Protein AF-H0GW96-F1 (afdb_monomer)

Nearest PDB structures (foldseek):
  4u4c-assembly1_B  TM=7.673E-01  e=9.777E-04  Saccharomyces cerevisiae S288C

Mean predicted aligned error: 18.26 Å

InterPro domains:
  IPR001878 Zinc finger, CCHC-type [PF00098] (75-91)
  IPR001878 Zinc finger, CCHC-type [PF00098] (113-129)
  IPR001878 Zinc finger, CCHC-type [PS50158] (75-90)
  IPR001878 Zinc finger, CCHC-type [PS50158] (114-128)
  IPR001878 Zinc finger, CCHC-type [SM00343] (75-91)
  IPR001878 Zinc finger, CCHC-type [SM00343] (93-110)
  IPR001878 Zinc finger, CCHC-type [SM00343] (113-129)
  IPR036875 Zinc finger, CCHC-type superfamily [SSF57756] (72-92)
  IPR051644 TRAMP complex component and AT-rich DNA-binding protein [PTHR46543] (52-132)

Foldseek 3Di:
DDDDDDDDDDPVPDPDDDDPDDPPPDPVNVVDDDDDDPVRDDPDPLVCLDVPVVPHPSHDQPPDVPPDDPPQADQEPLPRDGDDYVVPDPWAAAPQPRDIPPDHVVQDQSVAAEPQPRDGRDYVVPDPDDDPPPPPPPD

Structure (mmCIF, N/CA/C/O backbone):
data_AF-H0GW96-F1
#
_entry.id   AF-H0GW96-F1
#
loop_
_atom_site.group_PDB
_atom_site.id
_atom_site.type_symbol
_atom_site.label_atom_id
_atom_site.label_alt_id
_atom_site.label_comp_id
_atom_site.label_asym_id
_atom_site.label_entity_id
_atom_site.label_seq_id
_atom_site.pdbx_PDB_ins_code
_atom_site.Cartn_x
_atom_site.Cartn_y
_atom_site.Cartn_z
_atom_site.occupancy
_atom_site.B_iso_or_equiv
_atom_site.auth_seq_id
_atom_site.auth_comp_id
_atom_site.auth_asym_id
_atom_site.auth_atom_id
_atom_site.pdbx_PDB_model_num
ATOM 1 N N . MET A 1 1 ? -37.442 20.711 -72.325 1.00 43.16 1 MET A N 1
ATOM 2 C CA . MET A 1 1 ? -37.426 19.742 -71.212 1.00 43.16 1 MET A CA 1
ATOM 3 C C . MET A 1 1 ? -36.088 19.883 -70.505 1.00 43.16 1 MET A C 1
ATOM 5 O O . MET A 1 1 ? -35.137 19.219 -70.884 1.00 43.16 1 MET A O 1
ATOM 9 N N . SER A 1 2 ? -35.985 20.830 -69.571 1.00 49.53 2 SER A N 1
ATOM 10 C CA . SER A 1 2 ? -34.761 21.047 -6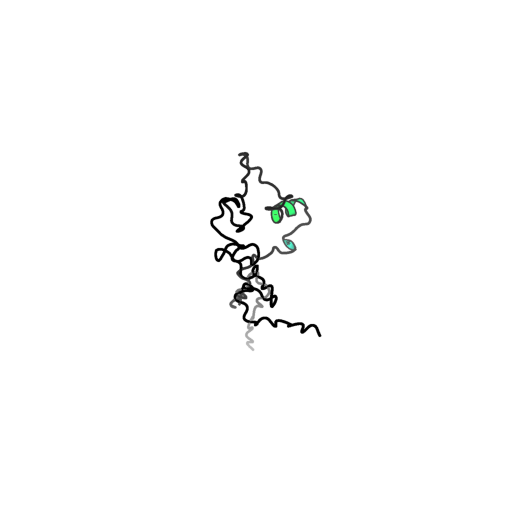8.793 1.00 49.53 2 SER A CA 1
ATOM 11 C C . SER A 1 2 ? -34.886 20.267 -67.493 1.00 49.53 2 SER A C 1
ATOM 13 O O . SER A 1 2 ? -35.537 20.723 -66.558 1.00 49.53 2 SER A O 1
ATOM 15 N N . THR A 1 3 ? -34.331 19.062 -67.458 1.00 47.91 3 THR A N 1
ATOM 16 C CA . THR A 1 3 ? -34.189 18.285 -66.224 1.00 47.91 3 THR A CA 1
ATOM 17 C C . THR A 1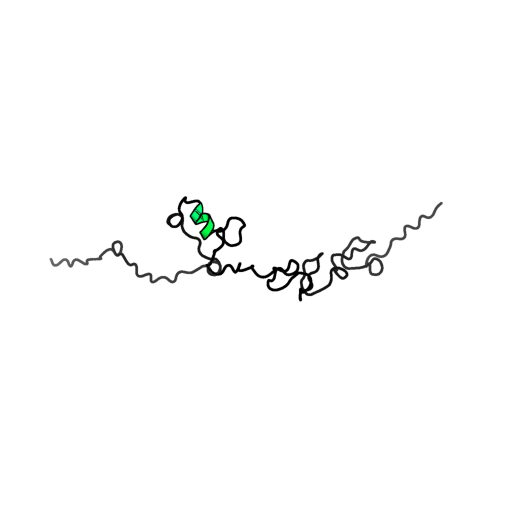 3 ? -32.842 18.636 -65.607 1.00 47.91 3 THR A C 1
ATOM 19 O O . THR A 1 3 ? -31.799 18.237 -66.120 1.00 47.91 3 THR A O 1
ATOM 22 N N . LEU A 1 4 ? -32.876 19.444 -64.547 1.00 55.22 4 LEU A N 1
ATOM 23 C CA . LEU A 1 4 ? -31.722 19.762 -63.711 1.00 55.22 4 LEU A CA 1
ATOM 24 C C . LEU A 1 4 ? -31.287 18.491 -62.968 1.00 55.22 4 LEU A C 1
ATOM 26 O O . LEU A 1 4 ? -32.049 17.956 -62.165 1.00 55.22 4 LEU A O 1
ATOM 30 N N . LEU A 1 5 ? -30.080 18.006 -63.259 1.00 51.25 5 LEU A N 1
ATOM 31 C CA . LEU A 1 5 ? -29.387 17.011 -62.445 1.00 51.25 5 LEU A CA 1
ATOM 32 C C . LEU A 1 5 ? -28.930 17.681 -61.146 1.00 51.25 5 LEU A C 1
ATOM 34 O O . LEU A 1 5 ? -28.150 18.628 -61.179 1.00 51.25 5 LEU A O 1
ATOM 38 N N . SER A 1 6 ? -29.411 17.193 -60.006 1.00 58.41 6 SER A N 1
ATOM 39 C CA . SER A 1 6 ? -28.782 17.435 -58.710 1.00 58.41 6 SER A CA 1
ATOM 40 C C . SER A 1 6 ? -27.816 16.284 -58.432 1.00 58.41 6 SER A C 1
ATOM 42 O O . SER A 1 6 ? -28.249 15.192 -58.061 1.00 58.41 6 SER A O 1
ATOM 44 N N . GLU A 1 7 ? -26.523 16.512 -58.652 1.00 54.00 7 GLU A N 1
ATOM 45 C CA . GLU A 1 7 ? -25.456 15.612 -58.215 1.00 54.00 7 GLU A CA 1
ATOM 46 C C . GLU A 1 7 ? -25.362 15.673 -56.683 1.00 54.00 7 GLU A C 1
ATOM 48 O O . GLU A 1 7 ? -25.036 16.705 -56.102 1.00 54.00 7 GLU A O 1
ATOM 53 N N . VAL A 1 8 ? -25.706 14.570 -56.019 1.00 59.66 8 VAL A N 1
ATOM 54 C CA . VAL A 1 8 ? -25.370 14.330 -54.614 1.00 59.66 8 VAL A CA 1
ATOM 55 C C . VAL A 1 8 ? -24.180 13.379 -54.610 1.00 59.66 8 VAL A C 1
ATOM 57 O O . VAL A 1 8 ? -24.328 12.176 -54.812 1.00 59.66 8 VAL A O 1
ATOM 60 N N . GLU A 1 9 ? -22.977 13.929 -54.467 1.00 56.31 9 GLU A N 1
ATOM 61 C CA . GLU A 1 9 ? -21.763 13.127 -54.328 1.00 56.31 9 GLU A CA 1
ATOM 62 C C . GLU A 1 9 ? -21.806 12.370 -52.991 1.00 56.31 9 GLU A C 1
ATOM 64 O O . GLU A 1 9 ? -21.966 12.952 -51.916 1.00 56.31 9 GLU A O 1
ATOM 69 N N . SER A 1 10 ? -21.701 11.043 -53.057 1.00 63.81 10 SER A N 1
ATOM 70 C CA . SER A 1 10 ? -21.646 10.161 -51.893 1.00 63.81 10 SER A CA 1
ATOM 71 C C . SER A 1 10 ? -20.324 10.356 -51.147 1.00 63.81 10 SER A C 1
ATOM 73 O O . SER A 1 10 ? -19.261 10.062 -51.690 1.00 63.81 10 SER A O 1
ATOM 75 N N . MET A 1 11 ? -20.386 10.804 -49.890 1.00 59.91 11 MET A N 1
ATOM 76 C CA . MET A 1 11 ? -19.224 11.078 -49.025 1.00 59.91 11 MET A CA 1
ATOM 77 C C . MET A 1 11 ? -18.355 9.849 -48.665 1.00 59.91 11 MET A C 1
ATOM 79 O O . MET A 1 11 ? -17.370 10.003 -47.950 1.00 59.91 11 MET A O 1
ATOM 83 N N . ASP A 1 12 ? -18.676 8.646 -49.151 1.00 62.12 12 ASP A N 1
ATOM 84 C CA . ASP A 1 12 ? -18.026 7.379 -48.770 1.00 62.12 12 ASP A CA 1
ATOM 85 C C . ASP A 1 12 ? -16.614 7.158 -49.351 1.00 62.12 12 ASP A C 1
ATOM 87 O O . ASP A 1 12 ? -15.927 6.217 -48.963 1.00 62.12 12 ASP A O 1
ATOM 91 N N . THR A 1 13 ? -16.142 8.001 -50.274 1.00 68.25 13 THR A N 1
ATOM 92 C CA . THR A 1 13 ? -14.815 7.843 -50.908 1.00 68.25 13 THR A CA 1
ATOM 93 C C . THR A 1 13 ? -13.765 8.828 -50.401 1.00 68.25 13 THR A C 1
ATOM 95 O O . THR A 1 13 ? -12.653 8.869 -50.929 1.00 68.25 13 THR A O 1
ATOM 98 N N . LEU A 1 14 ? -14.103 9.667 -49.421 1.00 74.00 14 LEU A N 1
ATOM 99 C CA . LEU A 1 14 ? -13.183 10.675 -48.908 1.00 74.00 14 LEU A CA 1
ATOM 100 C C . LEU A 1 14 ? -12.311 10.089 -47.798 1.00 74.00 14 LEU A C 1
ATOM 102 O O . LEU A 1 14 ? -12.806 9.575 -46.801 1.00 74.00 14 LEU A O 1
ATOM 106 N N . SER A 1 15 ? -10.994 10.249 -47.934 1.00 77.00 15 SER A N 1
ATOM 107 C CA . SER A 1 15 ? -9.994 9.819 -46.944 1.00 77.00 15 SER A CA 1
ATOM 108 C C . SER A 1 15 ? -10.133 10.506 -45.580 1.00 77.00 15 SER A C 1
ATOM 110 O O . SER A 1 15 ? -9.452 10.131 -44.629 1.00 77.00 15 SER A O 1
ATOM 112 N N . TYR A 1 16 ? -10.968 11.543 -45.492 1.00 80.06 16 TYR A N 1
ATOM 113 C CA . TYR A 1 16 ? -11.214 12.311 -44.285 1.00 80.06 16 TYR A CA 1
ATOM 114 C C . TYR A 1 16 ? -12.715 12.456 -44.052 1.00 80.06 16 TYR A C 1
ATOM 116 O O . TYR A 1 16 ? -13.437 13.003 -44.888 1.00 80.06 16 TYR A O 1
ATOM 124 N N . VAL A 1 17 ? -13.160 12.013 -42.880 1.00 80.88 17 VAL A N 1
ATOM 125 C CA . VAL A 1 17 ? -14.533 12.187 -42.413 1.00 80.88 17 VAL A CA 1
ATOM 126 C C . VAL A 1 17 ? -14.564 13.379 -41.464 1.00 80.88 17 VAL A C 1
ATOM 128 O O . VAL A 1 17 ? -13.787 13.463 -40.514 1.00 80.88 17 VAL A O 1
ATOM 131 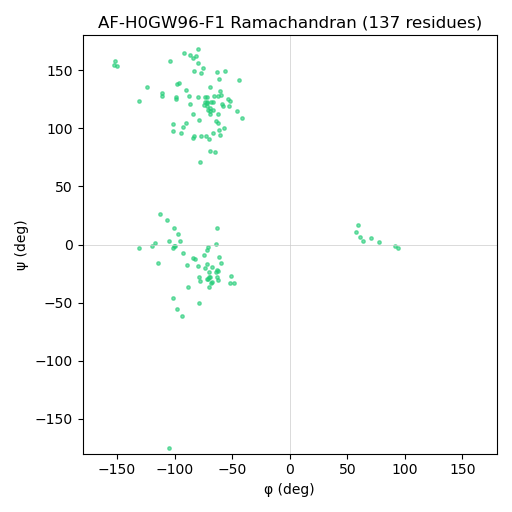N N . LYS A 1 18 ? -15.463 14.331 -41.727 1.00 78.50 18 LYS A N 1
ATOM 132 C CA . LYS A 1 18 ? -15.731 15.428 -40.796 1.00 78.50 18 LYS A CA 1
ATOM 133 C C . LYS A 1 18 ? -16.731 14.946 -39.751 1.00 78.50 18 LYS A C 1
ATOM 135 O O . LYS A 1 18 ? -17.941 15.072 -39.942 1.00 78.50 18 LYS A O 1
ATOM 140 N N . ASP A 1 19 ? -16.219 14.425 -38.645 1.00 74.50 19 ASP A N 1
ATOM 141 C CA . ASP A 1 19 ? -17.054 14.023 -37.519 1.00 74.50 19 ASP A CA 1
ATOM 142 C C . ASP A 1 19 ? -17.653 15.258 -36.838 1.00 74.50 19 ASP A C 1
ATOM 144 O O . ASP A 1 19 ? -16.956 16.119 -36.301 1.00 74.50 19 ASP A O 1
ATOM 148 N N . THR A 1 20 ? -18.978 15.370 -36.902 1.00 74.12 20 THR A N 1
ATOM 149 C CA . THR A 1 20 ? -19.751 16.448 -36.259 1.00 74.12 20 THR A CA 1
ATOM 150 C C . THR A 1 20 ? -20.414 15.997 -34.956 1.00 74.12 20 THR A C 1
ATOM 152 O O . THR A 1 20 ? -21.021 16.809 -34.259 1.00 74.12 20 THR A O 1
ATOM 155 N N . ALA A 1 21 ? -20.278 14.715 -34.604 1.00 72.88 21 ALA A N 1
ATOM 156 C CA . ALA A 1 21 ? -20.804 14.137 -33.377 1.00 72.88 21 ALA A CA 1
ATOM 157 C C . ALA A 1 21 ? -19.774 14.230 -32.242 1.00 72.88 21 ALA A C 1
ATOM 159 O O 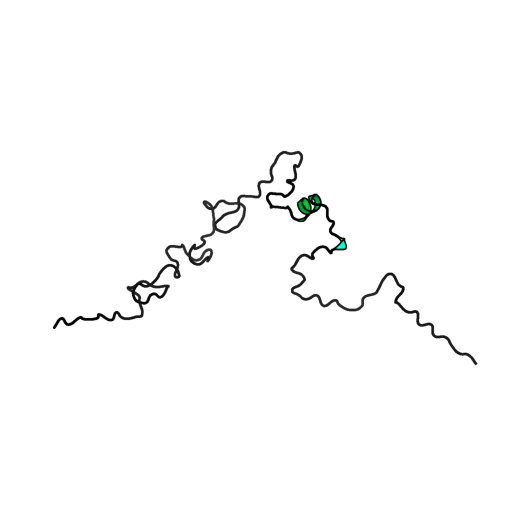. ALA A 1 21 ? -18.609 13.877 -32.410 1.00 72.88 21 ALA A O 1
ATOM 160 N N . ALA A 1 22 ? -20.212 14.673 -31.063 1.00 65.75 22 ALA A N 1
ATOM 161 C CA . ALA A 1 22 ? -19.403 14.591 -29.856 1.00 65.75 22 ALA A CA 1
ATOM 162 C C . ALA A 1 22 ? -19.308 13.123 -29.417 1.00 65.75 22 ALA A C 1
ATOM 164 O O . ALA A 1 22 ? -20.321 12.511 -29.069 1.00 65.75 22 ALA A O 1
ATOM 165 N N . THR A 1 23 ? -18.104 12.552 -29.427 1.00 64.88 23 THR A N 1
ATOM 166 C CA . THR A 1 23 ? -17.857 11.209 -28.900 1.00 64.88 23 THR A CA 1
ATOM 167 C C . THR A 1 23 ? -18.144 11.232 -27.403 1.00 64.88 23 THR A C 1
ATOM 169 O O . THR A 1 23 ? -17.384 11.812 -26.627 1.00 64.88 23 THR A O 1
ATOM 172 N N . ALA A 1 24 ? -19.264 10.641 -26.988 1.00 61.28 24 ALA A N 1
ATOM 173 C CA . ALA A 1 24 ? -19.585 10.448 -25.581 1.00 61.28 24 ALA A CA 1
ATOM 174 C C . ALA A 1 24 ? -18.615 9.405 -25.008 1.00 61.28 24 ALA A C 1
ATOM 176 O O . ALA A 1 24 ? -18.917 8.216 -24.946 1.00 61.28 24 ALA A O 1
ATOM 177 N N . GLY A 1 25 ? -17.404 9.846 -24.666 1.00 58.53 25 GLY A N 1
ATOM 178 C CA . GLY A 1 25 ? -16.450 9.036 -23.930 1.00 58.53 25 GLY A CA 1
ATOM 179 C C . GLY A 1 25 ? -17.085 8.648 -22.604 1.00 58.53 25 GLY A C 1
ATOM 180 O O . GLY A 1 25 ? -17.475 9.518 -21.826 1.00 58.53 25 GLY A O 1
ATOM 181 N N . ASP A 1 26 ? -17.221 7.346 -22.360 1.00 58.38 26 ASP A N 1
ATOM 182 C CA . ASP A 1 26 ? -17.583 6.842 -21.042 1.00 58.38 26 ASP A CA 1
ATOM 183 C C . ASP A 1 26 ? -16.603 7.461 -20.022 1.00 58.38 26 ASP A C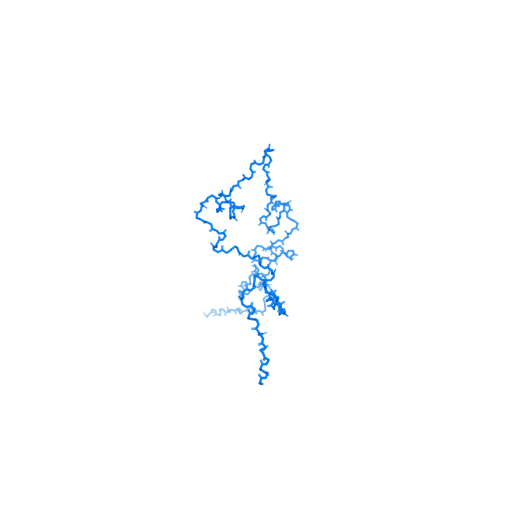 1
ATOM 185 O O . ASP A 1 26 ? -15.383 7.323 -20.200 1.00 58.38 26 ASP A O 1
ATOM 189 N N . PRO A 1 27 ? -17.075 8.173 -18.980 1.00 57.88 27 PRO A N 1
ATOM 190 C CA . PRO A 1 27 ? -16.199 8.813 -18.000 1.00 57.88 27 PRO A CA 1
ATOM 191 C C . PRO A 1 27 ? -15.287 7.813 -17.271 1.00 57.88 27 PRO A C 1
ATOM 193 O O . PRO A 1 27 ? -14.285 8.222 -16.685 1.00 57.88 27 PRO A O 1
ATOM 196 N N . SER A 1 28 ? -15.574 6.506 -17.338 1.00 56.81 28 SER A N 1
ATOM 197 C CA . SER A 1 28 ? -14.699 5.451 -16.820 1.00 56.81 28 SER A CA 1
ATOM 198 C C . SER A 1 28 ? -13.557 5.048 -17.770 1.00 56.81 28 SER A C 1
ATOM 200 O O . SER A 1 28 ? -12.645 4.334 -17.347 1.00 56.81 28 SER A O 1
ATOM 202 N N . SER A 1 29 ? -13.585 5.463 -19.041 1.00 56.00 29 SER A N 1
ATOM 203 C CA . SER A 1 29 ? -12.593 5.071 -20.054 1.00 56.00 29 SER A CA 1
ATOM 204 C C . SER A 1 29 ? -11.376 6.001 -20.114 1.00 56.00 29 SER A C 1
ATOM 206 O O . SER A 1 29 ? -10.338 5.600 -20.630 1.00 56.00 29 SER A O 1
ATOM 208 N N . SER A 1 30 ? -11.461 7.218 -19.569 1.00 58.94 30 SER A N 1
ATOM 209 C CA . SER A 1 30 ? -10.351 8.189 -19.580 1.00 58.94 30 SER A CA 1
ATOM 210 C C . SER A 1 30 ? -9.222 7.842 -18.600 1.00 58.94 30 SER A C 1
ATOM 212 O O . SER A 1 30 ? -8.112 8.349 -18.739 1.00 58.94 30 SER A O 1
ATOM 214 N N . THR A 1 31 ? -9.491 7.018 -17.589 1.00 70.44 31 THR A N 1
ATOM 215 C CA . THR A 1 31 ? -8.552 6.717 -16.495 1.00 70.44 31 THR A CA 1
ATOM 216 C C . THR A 1 31 ? -7.692 5.481 -16.751 1.00 70.44 31 THR A C 1
ATOM 218 O O . THR A 1 31 ? -6.781 5.200 -15.972 1.00 70.44 31 THR A O 1
ATOM 221 N N . LYS A 1 32 ? -7.962 4.726 -17.823 1.00 81.19 32 LYS A N 1
ATOM 222 C CA . LYS A 1 32 ? -7.227 3.510 -18.183 1.00 81.19 32 LYS A CA 1
ATOM 223 C C . LYS A 1 32 ? -6.416 3.757 -19.449 1.00 81.19 32 LYS A C 1
ATOM 225 O O . LYS A 1 32 ? -6.954 4.231 -20.441 1.00 81.19 32 LYS A O 1
ATOM 230 N N . LEU A 1 33 ? -5.131 3.410 -19.418 1.00 82.38 33 LEU A N 1
ATOM 231 C CA . LEU A 1 33 ? -4.276 3.488 -20.602 1.00 82.38 33 LEU A CA 1
ATOM 232 C C . LEU A 1 33 ? -4.837 2.576 -21.705 1.00 82.38 33 LEU A C 1
ATOM 234 O O . LEU A 1 33 ? -5.182 1.420 -21.436 1.00 82.38 33 LEU A O 1
ATOM 238 N N . LEU A 1 34 ? -4.940 3.112 -22.924 1.00 86.00 34 LEU A N 1
ATOM 239 C CA . LEU A 1 34 ? -5.391 2.368 -24.096 1.00 86.00 34 LEU A CA 1
ATOM 240 C C . LEU A 1 34 ? -4.361 1.279 -24.421 1.00 86.00 34 LEU A C 1
ATOM 242 O O . LEU A 1 34 ? -3.165 1.551 -24.498 1.00 86.00 34 LEU A O 1
ATOM 246 N N . ALA A 1 35 ? -4.822 0.038 -24.562 1.00 87.62 35 ALA A N 1
ATOM 247 C CA . ALA A 1 35 ? -3.950 -1.074 -24.916 1.00 87.62 35 ALA A CA 1
ATOM 248 C C . ALA A 1 35 ? -3.610 -1.039 -26.421 1.00 87.62 35 ALA A C 1
ATOM 250 O O . ALA A 1 35 ? -4.479 -0.652 -27.206 1.00 87.62 35 ALA A O 1
ATOM 251 N N . PRO A 1 36 ? -2.403 -1.481 -26.827 1.00 86.75 36 PRO A N 1
ATOM 252 C CA . PRO A 1 36 ? -2.068 -1.690 -28.235 1.00 86.75 36 PRO A CA 1
ATOM 253 C C . PRO A 1 36 ? -3.043 -2.653 -28.918 1.00 86.75 36 PRO A C 1
ATOM 255 O O . PRO A 1 36 ? -3.584 -3.562 -28.272 1.00 86.75 36 PRO A O 1
ATOM 258 N N . SER A 1 37 ? -3.266 -2.463 -30.217 1.00 92.06 37 SER A N 1
ATOM 259 C CA . SER A 1 37 ? -4.094 -3.368 -31.011 1.00 92.06 37 SER A CA 1
ATOM 260 C C . SER A 1 37 ? -3.314 -4.627 -31.408 1.00 92.06 37 SER A C 1
ATOM 262 O O . SER A 1 37 ? -2.095 -4.693 -31.279 1.00 92.06 37 SER A O 1
ATOM 264 N N . ILE A 1 38 ? -4.012 -5.646 -31.920 1.00 90.50 38 ILE A N 1
ATOM 265 C CA . ILE A 1 38 ? -3.376 -6.884 -32.408 1.00 90.50 38 ILE A CA 1
ATOM 266 C C . ILE A 1 38 ? -2.429 -6.642 -33.594 1.00 90.50 38 ILE A C 1
ATOM 268 O O . ILE A 1 38 ? -1.547 -7.451 -33.844 1.00 90.50 38 ILE A O 1
ATOM 272 N N . GLN A 1 39 ? -2.620 -5.546 -34.329 1.00 90.38 39 GLN A N 1
ATOM 273 C CA . GLN A 1 39 ? -1.779 -5.176 -35.470 1.00 90.38 39 GLN A CA 1
ATOM 274 C C . GLN A 1 39 ? -0.467 -4.521 -35.023 1.00 90.38 39 GLN A C 1
ATOM 276 O O . GLN A 1 39 ? 0.485 -4.498 -35.795 1.00 90.38 39 GLN A O 1
ATOM 281 N N . ASP A 1 40 ? -0.421 -4.032 -33.780 1.00 84.94 40 ASP A N 1
ATOM 282 C CA . ASP A 1 40 ? 0.722 -3.327 -33.198 1.00 84.94 40 ASP A CA 1
ATOM 283 C C . ASP A 1 40 ? 1.640 -4.256 -32.383 1.00 84.94 40 ASP A C 1
ATOM 285 O O . ASP A 1 40 ? 2.566 -3.774 -31.737 1.00 84.94 40 ASP A O 1
ATOM 289 N N . VAL A 1 41 ? 1.358 -5.565 -32.341 1.00 87.62 41 VAL A N 1
ATOM 290 C CA . VAL A 1 41 ? 2.154 -6.555 -31.599 1.00 87.62 41 VAL A CA 1
ATOM 291 C C . VAL A 1 41 ? 2.617 -7.672 -32.522 1.00 87.62 41 VAL A C 1
ATOM 293 O O . VAL A 1 41 ? 1.829 -8.199 -33.312 1.00 87.62 41 VAL A O 1
ATOM 296 N N . ASP A 1 42 ? 3.884 -8.057 -32.404 1.00 88.44 42 ASP A N 1
ATOM 297 C CA . ASP A 1 42 ? 4.461 -9.155 -33.168 1.00 88.44 42 ASP A CA 1
ATOM 298 C C . ASP A 1 42 ? 4.653 -10.432 -32.317 1.00 88.44 42 ASP A C 1
ATOM 300 O O . ASP A 1 42 ? 4.181 -10.548 -31.181 1.00 88.44 42 ASP A O 1
ATOM 304 N N . ALA A 1 43 ? 5.268 -11.453 -32.920 1.00 89.56 43 ALA A N 1
ATOM 305 C CA . ALA A 1 43 ? 5.573 -12.724 -32.266 1.00 89.56 43 ALA A CA 1
ATOM 306 C C . ALA A 1 43 ? 7.020 -12.799 -31.733 1.00 89.56 43 ALA A C 1
ATOM 308 O O . ALA A 1 43 ? 7.452 -13.888 -31.339 1.00 89.56 43 ALA A O 1
ATOM 309 N N . ASP A 1 44 ? 7.774 -11.694 -31.740 1.00 88.19 44 ASP A N 1
ATOM 310 C CA . ASP A 1 44 ? 9.164 -11.657 -31.288 1.00 88.19 44 ASP A CA 1
ATOM 311 C C . ASP A 1 44 ? 9.235 -11.720 -29.745 1.00 88.19 44 ASP A C 1
ATOM 313 O O . ASP A 1 44 ? 8.706 -10.857 -29.034 1.00 88.19 44 ASP A O 1
ATOM 317 N N . PRO A 1 45 ? 9.891 -12.743 -29.167 1.00 83.62 45 PRO A N 1
ATOM 318 C CA . PRO A 1 45 ? 10.033 -12.858 -27.719 1.00 83.62 45 PRO A CA 1
ATOM 319 C C . PRO A 1 45 ? 10.860 -11.737 -27.066 1.00 83.62 45 PRO A C 1
ATOM 321 O O . PRO A 1 45 ? 10.682 -11.500 -25.865 1.00 83.62 45 PRO A O 1
ATOM 324 N N . GLU A 1 46 ? 11.757 -11.057 -27.787 1.00 83.81 46 GLU A N 1
ATOM 325 C CA . GLU A 1 46 ? 12.552 -9.959 -27.212 1.00 83.81 46 GLU A CA 1
ATOM 326 C C . GLU A 1 46 ? 11.740 -8.660 -27.089 1.00 83.81 46 GLU A C 1
ATOM 328 O O . GLU A 1 46 ? 11.905 -7.927 -26.110 1.00 83.81 46 GLU A O 1
ATOM 333 N N . GLU A 1 47 ? 10.777 -8.410 -27.980 1.00 85.44 47 GLU A N 1
ATOM 334 C CA . GLU A 1 47 ? 9.891 -7.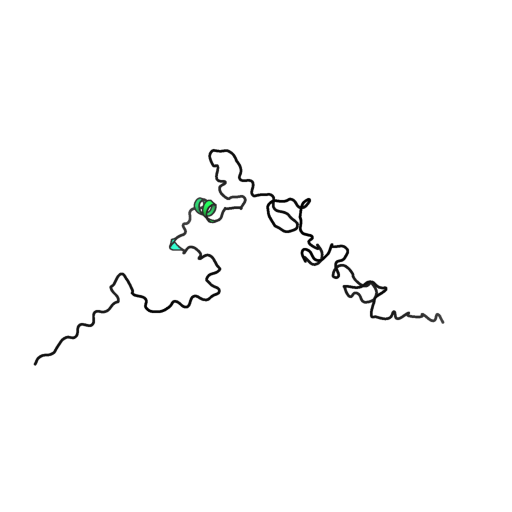240 -27.890 1.00 85.44 47 GLU A CA 1
ATOM 335 C C . GLU A 1 47 ? 8.949 -7.328 -26.672 1.00 85.44 47 GLU A C 1
ATOM 337 O O . GLU A 1 47 ? 8.666 -6.349 -25.977 1.00 85.44 47 GLU A O 1
ATOM 342 N N . LEU A 1 48 ? 8.546 -8.539 -26.277 1.00 81.44 48 LEU A N 1
ATOM 343 C CA . LEU A 1 48 ? 7.812 -8.745 -25.022 1.00 81.44 48 LEU A CA 1
ATOM 344 C C . LEU A 1 48 ? 8.628 -8.344 -23.788 1.00 81.44 48 LEU A C 1
ATOM 346 O O . LEU A 1 48 ? 8.065 -7.924 -22.765 1.00 81.44 48 LEU A O 1
ATOM 350 N N . ARG A 1 49 ? 9.954 -8.483 -23.862 1.00 84.69 49 ARG A N 1
ATOM 351 C CA . ARG A 1 49 ? 10.863 -8.121 -22.778 1.00 84.69 49 ARG A CA 1
ATOM 352 C C . ARG A 1 49 ? 10.931 -6.608 -22.588 1.00 84.69 49 ARG A C 1
ATOM 354 O O . ARG A 1 49 ? 10.993 -6.158 -21.443 1.00 84.69 49 ARG A O 1
ATOM 361 N N . THR A 1 50 ? 10.874 -5.836 -23.666 1.00 83.94 50 THR A N 1
ATOM 362 C CA . THR A 1 50 ? 10.860 -4.368 -23.620 1.00 83.94 50 THR A CA 1
ATOM 363 C C . THR A 1 50 ? 9.471 -3.838 -23.267 1.00 83.94 50 THR A C 1
ATOM 365 O O . THR A 1 50 ? 9.332 -3.090 -22.301 1.00 83.94 50 THR A O 1
ATOM 368 N N . LEU A 1 51 ? 8.420 -4.297 -23.954 1.00 83.62 51 LEU A N 1
ATOM 369 C CA . LEU A 1 51 ? 7.049 -3.796 -23.783 1.00 83.62 51 LEU A CA 1
ATOM 370 C C . LEU A 1 51 ? 6.425 -4.163 -22.427 1.00 83.62 51 LEU A C 1
ATOM 372 O O . LEU A 1 51 ? 5.608 -3.417 -21.885 1.00 83.62 51 LEU A O 1
ATOM 376 N N . ARG A 1 52 ? 6.765 -5.334 -21.873 1.00 86.12 52 ARG A N 1
ATOM 377 C CA . ARG A 1 52 ? 6.131 -5.882 -20.654 1.00 86.12 52 ARG A CA 1
ATOM 378 C C . ARG A 1 52 ? 7.098 -6.366 -19.579 1.00 86.12 52 ARG A C 1
ATOM 380 O O . ARG A 1 52 ? 6.645 -6.811 -18.517 1.00 86.12 52 ARG A O 1
ATOM 387 N N . GLY A 1 53 ? 8.403 -6.320 -19.823 1.00 85.88 53 GLY A N 1
ATOM 388 C CA . GLY A 1 53 ? 9.405 -6.777 -18.862 1.00 85.88 53 GLY A CA 1
ATOM 389 C C . GLY A 1 53 ? 9.797 -5.737 -17.814 1.00 85.88 53 GLY A C 1
ATOM 390 O O . GLY A 1 53 ? 10.421 -6.115 -16.823 1.00 85.88 53 GLY A O 1
ATOM 391 N N . GLN A 1 54 ? 9.413 -4.465 -17.965 1.00 81.56 54 GLN A N 1
ATOM 392 C CA . GLN A 1 54 ? 9.775 -3.406 -17.018 1.00 81.56 54 GLN A CA 1
ATOM 393 C C . GLN A 1 54 ? 9.396 -3.775 -15.570 1.00 81.56 54 GLN A C 1
ATOM 395 O O . GLN A 1 54 ? 8.256 -4.130 -15.267 1.00 81.56 54 GLN A O 1
ATOM 400 N N . GLY A 1 55 ? 10.375 -3.733 -14.658 1.00 75.94 55 GLY A N 1
ATOM 401 C CA . GLY A 1 55 ? 10.189 -4.087 -13.244 1.00 75.94 55 GLY A CA 1
ATOM 402 C C . GLY A 1 55 ? 9.969 -5.583 -12.959 1.00 75.94 55 GLY A C 1
ATOM 403 O O . GLY A 1 55 ? 9.699 -5.949 -11.813 1.00 75.94 55 GLY A O 1
ATOM 404 N N . ARG A 1 56 ? 10.082 -6.457 -13.968 1.00 84.00 56 ARG A N 1
ATOM 405 C CA . ARG A 1 56 ? 10.052 -7.922 -13.827 1.00 84.00 56 ARG A CA 1
ATOM 406 C C . ARG A 1 56 ? 11.462 -8.495 -13.953 1.00 84.00 56 ARG A C 1
ATOM 408 O O . ARG A 1 56 ? 12.342 -7.893 -14.554 1.00 84.00 56 ARG A O 1
ATOM 415 N N . TYR A 1 57 ? 11.666 -9.698 -13.415 1.00 80.56 57 TYR A N 1
ATOM 416 C CA . TYR A 1 57 ? 12.992 -10.330 -13.354 1.00 80.56 57 TYR A CA 1
ATOM 417 C C . TYR A 1 57 ? 13.615 -10.641 -14.726 1.00 80.56 57 TYR A C 1
ATOM 419 O O . TYR A 1 57 ? 14.825 -10.806 -14.805 1.00 80.56 57 TYR A O 1
ATOM 427 N N . PHE A 1 58 ? 12.806 -10.753 -15.785 1.00 82.12 58 PHE A N 1
ATOM 428 C CA . PHE A 1 58 ? 13.285 -11.007 -17.145 1.00 82.12 58 PHE A CA 1
ATOM 429 C C . PHE A 1 58 ? 13.338 -9.744 -18.003 1.00 82.12 58 PHE A C 1
ATOM 431 O O . PHE A 1 58 ? 13.707 -9.876 -19.157 1.00 82.12 58 PHE A O 1
ATOM 438 N N . GLY A 1 59 ? 12.951 -8.565 -17.497 1.00 81.50 59 GLY A N 1
ATOM 439 C CA . GLY A 1 59 ? 13.018 -7.313 -18.252 1.00 81.50 59 GLY A CA 1
ATOM 440 C C . GLY A 1 59 ? 14.446 -6.928 -18.614 1.00 81.50 59 GLY A C 1
ATOM 441 O O . GLY A 1 59 ? 15.375 -7.224 -17.859 1.00 81.50 59 GLY A O 1
ATOM 442 N N . ILE A 1 60 ? 14.617 -6.262 -19.759 1.00 75.50 60 ILE A N 1
ATOM 443 C CA . ILE A 1 60 ? 15.910 -5.676 -20.115 1.00 75.50 60 ILE A CA 1
ATOM 444 C C . ILE A 1 60 ? 16.223 -4.628 -19.050 1.00 75.50 60 ILE A C 1
ATOM 446 O O . ILE A 1 60 ? 15.381 -3.802 -18.704 1.00 75.50 60 ILE A O 1
ATOM 450 N N . ARG A 1 61 ? 17.414 -4.731 -18.465 1.00 68.25 61 ARG A N 1
ATOM 451 C CA . ARG A 1 61 ? 17.967 -3.681 -17.619 1.00 68.25 61 ARG A CA 1
ATOM 452 C C . ARG A 1 61 ? 18.661 -2.741 -18.579 1.00 68.25 61 ARG A C 1
ATOM 454 O O . ARG A 1 61 ? 19.538 -3.196 -19.310 1.00 68.25 61 ARG A O 1
ATOM 461 N N . ASP A 1 62 ? 18.247 -1.487 -18.591 1.00 59.91 62 ASP A N 1
ATOM 462 C CA . ASP A 1 62 ? 18.930 -0.445 -19.343 1.00 59.91 62 ASP A CA 1
ATOM 463 C C . ASP A 1 62 ? 20.351 -0.363 -18.764 1.00 59.91 62 ASP A C 1
ATOM 465 O O . ASP A 1 62 ? 20.583 0.131 -17.660 1.00 59.91 62 ASP A O 1
ATOM 469 N N . TYR A 1 63 ? 21.302 -1.012 -19.437 1.00 53.94 63 TYR A N 1
ATOM 470 C CA . TYR A 1 63 ? 22.722 -0.861 -19.164 1.00 53.94 63 TYR A CA 1
ATOM 471 C C . TYR A 1 63 ? 23.137 0.461 -19.805 1.00 53.94 63 TYR A C 1
ATOM 473 O O . TYR A 1 63 ? 23.804 0.480 -20.837 1.00 53.94 63 TYR A O 1
ATOM 481 N N . ASP A 1 64 ? 22.681 1.563 -19.213 1.00 49.34 64 ASP A N 1
ATOM 482 C CA . ASP A 1 64 ? 23.188 2.887 -19.535 1.00 49.34 64 ASP A CA 1
ATOM 483 C C . ASP A 1 64 ? 24.681 2.923 -19.187 1.00 49.34 64 ASP A C 1
ATOM 485 O O . ASP A 1 64 ? 25.136 2.305 -18.215 1.00 49.34 64 ASP A O 1
ATOM 489 N N . ALA A 1 65 ? 25.456 3.615 -20.017 1.00 57.53 65 ALA A N 1
ATOM 490 C CA . ALA A 1 65 ? 26.918 3.612 -20.082 1.00 57.53 65 ALA A CA 1
ATOM 491 C C . ALA A 1 65 ? 27.653 4.127 -18.818 1.00 57.53 65 ALA A C 1
ATOM 493 O O . ALA A 1 65 ? 28.866 4.339 -18.847 1.00 57.53 65 ALA A O 1
ATOM 494 N N . ASP A 1 66 ? 26.947 4.259 -17.695 1.00 52.25 66 ASP A N 1
ATOM 495 C CA . ASP A 1 66 ? 27.388 4.933 -16.478 1.00 52.25 66 ASP A CA 1
ATOM 496 C C . ASP A 1 66 ? 27.408 3.987 -15.262 1.00 52.25 66 ASP A C 1
ATOM 498 O O . ASP A 1 66 ? 27.754 4.399 -14.156 1.00 52.25 66 ASP A O 1
ATOM 502 N N . GLY A 1 67 ? 27.014 2.715 -15.422 1.00 52.47 67 GLY A N 1
ATOM 503 C CA . GLY A 1 67 ? 27.109 1.686 -14.373 1.00 52.47 67 GLY A CA 1
ATOM 504 C C . GLY A 1 67 ? 26.264 1.936 -13.114 1.00 52.47 67 GLY A C 1
ATOM 505 O O . GLY A 1 67 ? 26.301 1.135 -12.177 1.00 52.47 67 GLY A O 1
ATOM 506 N N . ALA A 1 68 ? 25.478 3.009 -13.079 1.00 50.03 68 ALA A N 1
ATOM 507 C CA . ALA A 1 68 ? 24.538 3.283 -12.013 1.00 50.03 68 ALA A CA 1
ATOM 508 C C . ALA A 1 68 ? 23.254 2.503 -12.290 1.00 50.03 68 ALA A C 1
ATOM 510 O O . ALA A 1 68 ? 22.350 2.955 -12.984 1.00 50.03 68 ALA A O 1
ATOM 511 N N . ILE A 1 69 ? 23.175 1.305 -11.715 1.00 56.44 69 ILE A N 1
ATOM 512 C CA . ILE A 1 69 ? 21.897 0.689 -11.371 1.00 56.44 69 ILE A CA 1
ATOM 513 C C . ILE A 1 69 ? 20.990 1.777 -10.787 1.00 56.44 69 ILE A C 1
ATOM 515 O O . ILE A 1 69 ? 21.226 2.227 -9.668 1.00 56.44 69 ILE A O 1
ATOM 519 N N . MET A 1 70 ? 19.956 2.204 -11.519 1.00 57.31 70 MET A N 1
ATOM 520 C CA . MET A 1 70 ? 18.822 2.882 -10.899 1.00 57.31 70 MET A CA 1
ATOM 521 C C . MET A 1 70 ? 18.159 1.849 -9.985 1.00 57.31 70 MET A C 1
ATOM 523 O O . MET A 1 70 ? 17.205 1.165 -10.358 1.00 57.31 70 MET A O 1
ATOM 527 N N . GLU A 1 71 ? 18.748 1.653 -8.802 1.00 60.09 71 GLU A N 1
ATOM 528 C CA . GLU A 1 71 ? 18.156 0.927 -7.696 1.00 60.09 71 GLU A CA 1
ATOM 529 C C . GLU A 1 71 ? 16.846 1.632 -7.418 1.00 60.09 71 GLU A C 1
ATOM 531 O O . GLU A 1 71 ? 16.805 2.710 -6.831 1.00 60.09 71 GLU A O 1
ATOM 536 N N . ALA A 1 72 ? 15.768 1.036 -7.925 1.00 64.44 72 ALA A N 1
ATOM 537 C CA . ALA A 1 72 ? 14.424 1.453 -7.616 1.00 64.44 72 ALA A CA 1
ATOM 538 C C . ALA A 1 72 ? 14.367 1.653 -6.099 1.00 64.44 72 ALA A C 1
ATOM 540 O O . ALA A 1 72 ? 14.573 0.690 -5.357 1.00 64.44 72 ALA A O 1
ATOM 541 N N . GLU A 1 73 ? 14.154 2.900 -5.672 1.00 70.88 73 GLU A N 1
ATOM 542 C CA . GLU A 1 73 ? 14.287 3.310 -4.275 1.00 70.88 73 GLU A CA 1
ATOM 543 C C . GLU A 1 73 ? 13.642 2.285 -3.336 1.00 70.88 73 GLU A C 1
ATOM 545 O O . GLU A 1 73 ? 12.568 1.749 -3.669 1.00 70.88 73 GLU A O 1
ATOM 550 N N . PRO A 1 74 ? 14.260 2.016 -2.169 1.00 77.44 74 PRO A N 1
ATOM 551 C CA . PRO A 1 74 ? 13.828 0.950 -1.283 1.00 77.44 74 PRO A CA 1
ATOM 552 C C . PRO A 1 74 ? 12.337 1.097 -0.981 1.00 77.44 74 PRO A C 1
ATOM 554 O O . PRO A 1 74 ? 11.879 2.116 -0.459 1.00 77.44 74 PRO A O 1
ATOM 557 N N . LYS A 1 75 ? 11.572 0.068 -1.354 1.00 83.38 75 LYS A N 1
ATOM 558 C CA . LYS A 1 75 ? 10.139 -0.000 -1.082 1.00 83.38 75 LYS A CA 1
ATOM 559 C C . LYS A 1 75 ? 9.929 -0.434 0.363 1.00 83.38 75 LYS A C 1
ATOM 561 O O . LYS A 1 75 ? 10.416 -1.480 0.796 1.00 83.38 75 LYS A O 1
ATOM 566 N N . CYS A 1 76 ? 9.150 0.338 1.105 1.00 87.38 76 CYS A N 1
ATOM 567 C CA . CYS A 1 76 ? 8.770 -0.008 2.457 1.00 87.38 76 CYS A CA 1
ATOM 568 C C . CYS A 1 76 ? 7.770 -1.169 2.460 1.00 87.38 76 CYS A C 1
ATOM 570 O O . CYS A 1 76 ? 6.666 -1.058 1.937 1.00 87.38 76 CYS A O 1
ATOM 572 N N . ASN A 1 77 ? 8.105 -2.269 3.134 1.00 84.06 77 ASN A N 1
ATOM 573 C CA . ASN A 1 77 ? 7.194 -3.411 3.291 1.00 84.06 77 ASN A CA 1
ATOM 574 C C . ASN A 1 77 ? 6.012 -3.144 4.247 1.00 84.06 77 ASN A C 1
ATOM 576 O O . ASN A 1 77 ? 5.182 -4.027 4.429 1.00 84.06 77 ASN A O 1
ATOM 580 N N . ASN A 1 78 ? 5.958 -1.979 4.904 1.00 82.62 78 ASN A N 1
ATOM 581 C CA . ASN A 1 78 ? 4.862 -1.604 5.803 1.00 82.62 78 ASN A CA 1
ATOM 582 C C . ASN A 1 78 ? 3.785 -0.800 5.056 1.00 82.62 78 ASN A C 1
ATOM 584 O O . ASN A 1 78 ? 2.666 -1.275 4.911 1.00 82.62 78 ASN A O 1
ATOM 588 N N . CYS A 1 79 ? 4.142 0.367 4.511 1.00 84.25 79 CYS A N 1
ATOM 589 C CA . CYS A 1 79 ? 3.202 1.258 3.819 1.00 84.25 79 CYS A CA 1
ATOM 590 C C . CYS A 1 79 ? 3.248 1.155 2.284 1.00 84.25 79 CYS A C 1
ATOM 592 O O . CYS A 1 79 ? 2.513 1.855 1.596 1.00 84.25 79 CYS A O 1
ATOM 594 N N . SER A 1 80 ? 4.120 0.311 1.720 1.00 82.88 80 SER A N 1
ATOM 595 C CA . SER A 1 80 ? 4.343 0.165 0.270 1.00 82.88 80 SER A CA 1
ATOM 596 C C . SER A 1 80 ? 4.837 1.415 -0.471 1.00 82.88 80 SER A C 1
ATOM 598 O O . SER A 1 80 ? 4.971 1.361 -1.695 1.00 82.88 80 SER A O 1
ATOM 600 N N . GLN A 1 81 ? 5.164 2.499 0.236 1.00 84.19 81 GLN A N 1
ATOM 601 C CA . GLN A 1 81 ? 5.780 3.693 -0.345 1.00 84.19 81 GLN A CA 1
ATOM 602 C C . GLN A 1 81 ? 7.289 3.495 -0.555 1.00 84.19 81 GLN A C 1
ATOM 604 O O . GLN A 1 81 ? 7.916 2.650 0.088 1.00 84.19 81 GLN A O 1
ATOM 609 N N . ARG A 1 82 ? 7.863 4.260 -1.486 1.00 84.44 82 ARG A N 1
ATOM 610 C CA . ARG A 1 82 ? 9.301 4.266 -1.797 1.00 84.44 82 ARG A CA 1
ATOM 611 C C . ARG A 1 82 ? 10.036 5.328 -0.969 1.00 84.44 82 ARG A C 1
ATOM 613 O O . ARG A 1 82 ? 9.401 6.178 -0.349 1.00 84.44 82 ARG A O 1
ATOM 620 N N . GLY A 1 83 ? 11.363 5.232 -0.913 1.00 87.25 83 GLY A N 1
ATOM 621 C CA . GLY A 1 83 ? 12.229 6.206 -0.238 1.00 87.25 83 GLY A CA 1
ATOM 622 C C . GLY A 1 83 ? 12.546 5.896 1.231 1.00 87.25 83 GLY A C 1
ATOM 623 O O . GLY A 1 83 ? 13.315 6.622 1.854 1.00 87.25 83 GLY A O 1
ATOM 624 N N . HIS A 1 84 ? 12.009 4.813 1.807 1.00 88.62 84 HIS A N 1
ATOM 625 C CA . HIS A 1 84 ? 12.351 4.393 3.169 1.00 88.62 84 HIS A CA 1
ATOM 626 C C . HIS A 1 84 ? 12.201 2.881 3.391 1.00 88.62 84 HIS A C 1
ATOM 628 O O . HIS A 1 84 ? 11.416 2.188 2.748 1.00 88.62 84 HIS A O 1
ATOM 634 N N . LEU A 1 85 ? 12.949 2.355 4.363 1.00 86.88 85 LEU A N 1
ATOM 635 C CA . LEU A 1 85 ? 12.829 0.971 4.828 1.00 86.88 85 LEU A CA 1
ATOM 636 C C . LEU A 1 85 ? 11.755 0.849 5.913 1.00 86.88 85 LEU A C 1
ATOM 638 O O . LEU A 1 85 ? 11.429 1.816 6.595 1.00 86.88 85 LEU A O 1
ATOM 642 N N . LYS A 1 86 ? 11.299 -0.384 6.175 1.00 82.94 86 LYS A N 1
ATOM 643 C CA . LYS A 1 86 ? 10.335 -0.704 7.249 1.00 82.94 86 LYS A CA 1
ATOM 644 C C . LYS A 1 86 ? 10.694 -0.080 8.611 1.00 82.94 86 LYS A C 1
ATOM 646 O O . LYS A 1 86 ? 9.796 0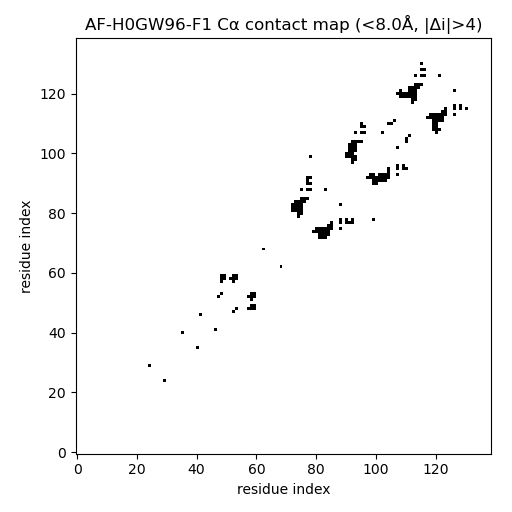.243 9.376 1.00 82.94 86 LYS A O 1
ATOM 651 N N . ARG A 1 87 ? 11.991 0.065 8.915 1.00 84.69 87 ARG A N 1
ATOM 652 C CA . ARG A 1 87 ? 12.491 0.630 10.183 1.00 84.69 87 ARG A CA 1
ATOM 653 C C . ARG A 1 87 ? 12.247 2.138 10.318 1.00 84.69 87 ARG A C 1
ATOM 655 O O . ARG A 1 87 ? 12.081 2.602 11.435 1.00 84.69 87 ARG A O 1
ATOM 662 N N . ASN A 1 88 ? 12.186 2.858 9.198 1.00 85.56 88 ASN A N 1
ATOM 663 C CA . ASN A 1 88 ? 12.028 4.313 9.137 1.00 85.56 88 ASN A CA 1
ATOM 664 C C . ASN A 1 88 ? 10.667 4.692 8.534 1.00 85.56 88 ASN A C 1
ATOM 666 O O . ASN A 1 88 ? 10.544 5.725 7.882 1.00 85.56 88 ASN A O 1
ATOM 670 N N . CYS A 1 89 ? 9.664 3.819 8.663 1.00 86.44 89 CYS A N 1
ATOM 671 C CA . CYS A 1 89 ? 8.343 4.098 8.123 1.00 86.44 89 CYS A CA 1
ATOM 672 C C . CYS A 1 89 ? 7.659 5.177 8.971 1.00 86.44 89 CYS A C 1
ATOM 674 O O . CYS A 1 89 ? 7.507 4.959 10.174 1.00 86.44 89 CYS A O 1
ATOM 676 N N . PRO A 1 90 ? 7.243 6.311 8.376 1.00 85.00 90 PRO A N 1
ATOM 677 C CA . PRO A 1 90 ? 6.503 7.337 9.103 1.00 85.00 90 PRO A CA 1
ATOM 678 C C . PRO A 1 90 ? 5.069 6.892 9.418 1.00 85.00 90 PRO A C 1
ATOM 680 O O . PRO A 1 90 ? 4.432 7.480 10.283 1.00 85.00 90 PRO A O 1
ATOM 683 N N . HIS A 1 91 ? 4.581 5.852 8.733 1.00 85.00 91 HIS A N 1
ATOM 684 C CA . HIS A 1 91 ? 3.221 5.354 8.860 1.00 85.00 91 HIS A CA 1
ATOM 685 C C . HIS A 1 91 ? 3.130 4.148 9.797 1.00 85.00 91 HIS A C 1
ATOM 687 O O . HIS A 1 91 ? 3.938 3.211 9.729 1.00 85.00 91 HIS A O 1
ATOM 693 N N . VAL A 1 92 ? 2.092 4.132 10.630 1.00 84.88 92 VAL A N 1
ATOM 694 C CA . VAL A 1 92 ? 1.768 3.006 11.514 1.00 84.88 92 VAL A CA 1
ATOM 695 C C . VAL A 1 92 ? 0.634 2.201 10.893 1.00 84.88 92 VAL A C 1
ATOM 697 O O . VAL A 1 92 ? -0.523 2.593 10.965 1.00 84.88 92 VAL A O 1
ATOM 700 N N . THR A 1 93 ? 0.945 1.044 10.308 1.00 86.62 93 THR A N 1
ATOM 701 C CA . THR A 1 93 ? -0.085 0.125 9.791 1.00 86.62 93 THR A CA 1
ATOM 702 C C . THR A 1 93 ? -0.355 -1.002 10.778 1.00 86.62 93 THR A C 1
ATOM 704 O O . THR A 1 93 ? 0.555 -1.749 11.159 1.00 86.62 93 THR A O 1
ATOM 707 N N . CYS A 1 94 ? -1.617 -1.179 11.162 1.00 87.62 94 CYS A N 1
ATOM 708 C CA . CYS A 1 94 ? -2.021 -2.294 12.008 1.00 87.62 94 CYS A CA 1
ATOM 709 C C . CYS A 1 94 ? -2.034 -3.616 11.227 1.00 87.62 94 CYS A C 1
ATOM 711 O O . CYS A 1 94 ? -2.714 -3.757 10.211 1.00 87.62 94 CYS A O 1
ATOM 713 N N . THR A 1 95 ? -1.346 -4.633 11.748 1.00 84.88 95 THR A N 1
ATOM 714 C CA . THR A 1 95 ? -1.218 -5.951 11.094 1.00 84.88 95 THR A CA 1
ATOM 715 C C . THR A 1 95 ? -2.519 -6.760 11.093 1.00 84.88 95 THR A C 1
ATOM 717 O O . THR A 1 95 ? -2.700 -7.624 10.243 1.00 84.88 95 THR A O 1
ATOM 720 N N . TYR A 1 96 ? -3.433 -6.488 12.029 1.00 86.19 96 TYR A N 1
ATOM 721 C CA . TYR A 1 96 ? -4.683 -7.243 12.169 1.00 86.19 96 TYR A CA 1
ATOM 722 C C . TYR A 1 96 ? -5.827 -6.685 11.320 1.00 86.19 96 TYR A C 1
ATOM 724 O O . TYR A 1 96 ? -6.658 -7.445 10.828 1.00 86.19 96 TYR A O 1
ATOM 732 N N . CYS A 1 97 ? -5.917 -5.361 11.174 1.00 86.19 97 CYS A N 1
ATOM 733 C CA . CYS A 1 97 ? -7.030 -4.714 10.475 1.00 86.19 97 CYS A CA 1
ATOM 734 C C . CYS A 1 97 ? -6.631 -4.003 9.179 1.00 86.19 97 CYS A C 1
ATOM 736 O O . CYS A 1 97 ? -7.529 -3.710 8.394 1.00 86.19 97 CYS A O 1
ATOM 738 N N . GLY A 1 98 ? -5.338 -3.742 8.959 1.00 84.25 98 GLY A N 1
ATOM 739 C CA . GLY A 1 98 ? -4.818 -3.070 7.768 1.00 84.25 98 GLY A CA 1
ATOM 740 C C . GLY A 1 98 ? -5.007 -1.551 7.739 1.00 84.25 98 GLY A C 1
ATOM 741 O O . GLY A 1 98 ? -4.620 -0.930 6.756 1.00 84.25 98 GLY A O 1
ATOM 742 N N . PHE A 1 99 ? -5.583 -0.940 8.782 1.00 85.56 99 PHE A N 1
ATOM 743 C CA . PHE A 1 99 ? -5.700 0.518 8.855 1.00 85.56 99 PHE A CA 1
ATOM 744 C C . PHE A 1 99 ? -4.324 1.164 9.055 1.00 85.56 99 PHE A C 1
ATOM 746 O O . PHE A 1 99 ? -3.523 0.683 9.864 1.00 85.56 99 PHE A O 1
ATOM 753 N N . MET A 1 100 ? -4.072 2.240 8.306 1.00 83.00 100 MET A N 1
ATOM 754 C CA . MET A 1 100 ? -2.879 3.079 8.423 1.00 83.00 100 MET A CA 1
ATOM 755 C C . MET A 1 100 ? -3.173 4.291 9.315 1.00 83.00 100 MET A C 1
ATOM 757 O O . MET A 1 100 ? -4.253 4.866 9.227 1.00 83.00 100 MET A O 1
ATOM 761 N N . ASP A 1 101 ? -2.212 4.645 10.168 1.00 84.06 101 ASP A N 1
ATOM 762 C CA . ASP A 1 101 ? -2.159 5.825 11.047 1.00 84.06 101 ASP A CA 1
ATOM 763 C C . ASP A 1 101 ? -3.286 5.983 12.081 1.00 84.06 101 ASP A C 1
ATOM 765 O O . ASP A 1 101 ? -3.443 7.046 12.672 1.00 84.06 101 ASP A O 1
ATOM 769 N N . ASP A 1 102 ? -4.032 4.914 12.361 1.00 85.69 102 ASP A N 1
ATOM 770 C CA . ASP A 1 102 ? -5.088 4.914 13.383 1.00 85.69 102 ASP A CA 1
ATOM 771 C C . ASP A 1 102 ? -4.599 4.330 14.723 1.00 85.69 102 ASP A C 1
ATOM 773 O O . ASP A 1 102 ? -4.648 4.981 15.765 1.00 85.69 102 ASP A O 1
ATOM 777 N N . HIS A 1 103 ? -4.078 3.096 14.714 1.00 86.56 103 HIS A N 1
ATOM 778 C CA . HIS A 1 103 ? -3.630 2.413 15.931 1.00 86.56 103 HIS A CA 1
ATOM 779 C C . HIS A 1 103 ? -2.505 1.402 15.690 1.00 86.56 103 HIS A C 1
ATOM 781 O O . HIS A 1 103 ? -2.346 0.827 14.614 1.00 86.56 103 HIS A O 1
ATOM 787 N N . TYR A 1 104 ? -1.768 1.098 16.760 1.00 85.06 104 TYR A N 1
ATOM 788 C CA . TYR A 1 104 ? -0.825 -0.019 16.798 1.00 85.06 104 TYR A CA 1
ATOM 789 C C . TYR A 1 104 ? -1.550 -1.359 16.925 1.00 85.06 104 TYR A C 1
ATOM 791 O O . TYR A 1 104 ? -2.595 -1.453 17.566 1.00 85.06 104 TYR A O 1
ATOM 799 N N . SER A 1 105 ? -0.939 -2.435 16.420 1.00 84.06 105 SER A N 1
ATOM 800 C CA . SER A 1 105 ? -1.497 -3.798 16.451 1.00 84.06 105 SER A CA 1
ATOM 801 C C . SER A 1 105 ? -1.967 -4.269 17.839 1.00 84.06 105 SER A C 1
ATOM 803 O O . SER A 1 105 ? -2.881 -5.083 17.918 1.00 84.06 105 SER A O 1
ATOM 805 N N . GLN A 1 106 ? -1.391 -3.745 18.926 1.00 83.62 106 GLN A N 1
ATOM 806 C CA . GLN A 1 106 ? -1.785 -4.063 20.308 1.00 83.62 106 GLN A CA 1
ATOM 807 C C . GLN A 1 106 ? -3.142 -3.468 20.713 1.00 83.62 106 GLN A C 1
ATOM 809 O O . GLN A 1 106 ? -3.855 -4.049 21.524 1.00 83.62 106 GLN A O 1
ATOM 814 N N . HIS A 1 107 ? -3.510 -2.328 20.132 1.00 83.75 107 HIS A N 1
ATOM 815 C CA . HIS A 1 107 ? -4.769 -1.630 20.399 1.00 83.75 107 HIS A CA 1
ATOM 816 C C . HIS A 1 107 ? -5.815 -1.894 19.317 1.00 83.75 107 HIS A C 1
ATOM 818 O O . HIS A 1 107 ? -6.829 -1.204 19.245 1.00 83.75 107 HIS A O 1
ATOM 824 N N . CYS A 1 108 ? -5.586 -2.897 18.468 1.00 88.12 108 CYS A N 1
ATOM 825 C CA . CYS A 1 108 ? -6.518 -3.205 17.405 1.00 88.12 108 CYS A CA 1
ATOM 826 C C . CYS A 1 108 ? -7.827 -3.768 17.970 1.00 88.12 108 CYS A C 1
ATOM 828 O O . CYS A 1 108 ? -7.808 -4.839 18.584 1.00 88.12 108 CYS A O 1
ATOM 830 N N . PRO A 1 109 ? -8.987 -3.146 17.690 1.00 83.75 109 PRO A N 1
ATOM 831 C CA . PRO A 1 109 ? -10.270 -3.659 18.162 1.00 83.75 109 PRO A CA 1
ATOM 832 C C . PRO A 1 109 ? -10.579 -5.040 17.573 1.00 83.75 109 PRO A C 1
ATOM 834 O O . PRO A 1 109 ? -11.237 -5.849 18.218 1.00 83.75 109 PRO A O 1
ATOM 837 N N . LYS A 1 110 ? -10.055 -5.354 16.377 1.00 84.75 110 LYS A N 1
ATOM 838 C CA . LYS A 1 110 ? -10.186 -6.692 15.781 1.00 84.75 110 LYS A CA 1
ATOM 839 C C . LYS A 1 110 ? -9.351 -7.749 16.508 1.00 84.75 110 LYS A C 1
ATOM 841 O O . LYS A 1 110 ? -9.759 -8.905 16.514 1.00 84.75 110 LYS A O 1
ATOM 846 N N . ALA A 1 111 ? -8.223 -7.374 17.115 1.00 85.81 111 ALA A N 1
ATOM 847 C CA . ALA A 1 111 ? -7.363 -8.300 17.854 1.00 85.81 111 ALA A CA 1
ATOM 848 C C . ALA A 1 111 ? -7.898 -8.608 19.262 1.00 85.81 111 ALA A C 1
ATOM 850 O O . ALA A 1 111 ? -7.651 -9.685 19.801 1.00 85.81 111 ALA A O 1
ATOM 851 N N . ILE A 1 112 ? -8.650 -7.679 19.859 1.00 87.19 112 ILE A N 1
ATOM 852 C CA . ILE A 1 112 ? -9.240 -7.856 21.188 1.00 87.19 112 ILE A CA 1
ATOM 853 C C . ILE A 1 112 ? -10.493 -8.726 21.056 1.00 87.19 112 ILE A C 1
ATOM 855 O O . ILE A 1 112 ? -11.515 -8.252 20.569 1.00 87.19 112 ILE A O 1
ATOM 859 N N . ILE A 1 113 ? -10.428 -9.982 21.505 1.00 88.44 113 ILE A N 1
ATOM 860 C CA . ILE A 1 113 ? -11.563 -10.918 21.521 1.00 88.44 113 ILE A CA 1
ATOM 861 C C . ILE A 1 113 ? -11.980 -11.181 22.967 1.00 88.44 113 ILE A C 1
ATOM 863 O O . ILE A 1 113 ? -11.171 -11.569 23.814 1.00 88.44 113 ILE A O 1
ATOM 867 N N . CYS A 1 114 ? -13.265 -11.002 23.257 1.00 89.38 114 CYS A N 1
ATOM 868 C CA . CYS A 1 114 ? -13.809 -11.231 24.584 1.00 89.38 114 CYS A CA 1
ATOM 869 C C . CYS A 1 114 ? -13.904 -12.729 24.903 1.00 89.38 114 CYS A C 1
ATOM 871 O O . CYS A 1 114 ? -14.632 -13.466 24.245 1.00 89.38 114 CYS A O 1
ATOM 873 N N . SER A 1 115 ? -13.270 -13.186 25.986 1.00 87.56 115 SER A N 1
ATOM 874 C CA . SER A 1 115 ? -13.324 -14.598 26.412 1.00 87.56 115 SER A CA 1
ATOM 875 C C . SER A 1 115 ? -14.683 -15.050 26.969 1.00 87.56 115 SER A C 1
ATOM 877 O O . SER A 1 115 ? -14.817 -16.194 27.383 1.00 87.56 115 SER A O 1
ATOM 879 N N . ASN A 1 116 ? -15.667 -14.151 27.065 1.00 85.94 116 ASN A N 1
ATOM 880 C CA . ASN A 1 116 ? -17.002 -14.462 27.581 1.00 85.94 116 ASN A CA 1
ATOM 881 C C . ASN A 1 116 ? -18.039 -14.634 26.462 1.00 85.94 116 ASN A C 1
ATOM 883 O O . ASN A 1 116 ? -18.823 -15.573 26.496 1.00 85.94 116 ASN A O 1
ATOM 887 N N . CYS A 1 117 ? -18.058 -13.720 25.488 1.00 88.06 117 CYS A N 1
ATOM 888 C CA . CYS A 1 117 ? -19.030 -13.734 24.389 1.00 88.06 117 CYS A CA 1
ATOM 889 C C . CYS A 1 117 ? -18.401 -13.930 23.004 1.00 88.06 117 CYS A C 1
ATOM 891 O O . CYS A 1 117 ? -19.120 -13.885 22.012 1.00 88.06 117 CYS A O 1
ATOM 893 N N . ASN A 1 118 ? -17.075 -14.090 22.923 1.00 87.75 118 ASN A N 1
ATOM 894 C CA . ASN A 1 118 ? -16.304 -14.247 21.686 1.00 87.75 118 ASN A CA 1
ATOM 895 C C . ASN A 1 118 ? -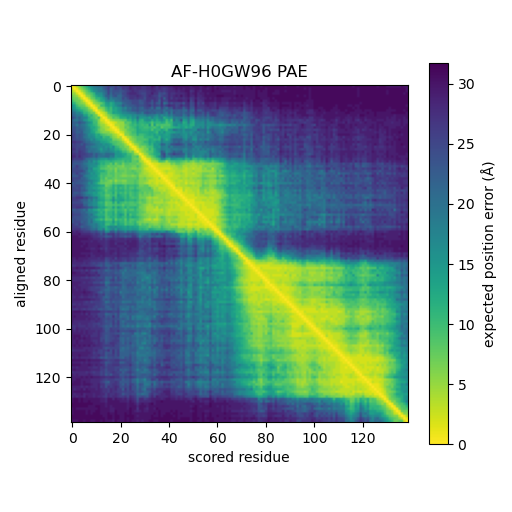16.442 -13.098 20.672 1.00 87.75 118 ASN A C 1
ATOM 897 O O . ASN A 1 118 ? -15.960 -13.220 19.551 1.00 87.75 118 ASN A O 1
ATOM 901 N N . ALA A 1 119 ? -17.042 -11.971 21.061 1.00 88.38 119 ALA A N 1
ATOM 902 C CA . ALA A 1 119 ? -17.120 -10.781 20.226 1.00 88.38 119 ALA A CA 1
ATOM 903 C C . ALA A 1 119 ? -15.839 -9.939 20.323 1.00 88.38 119 ALA A C 1
ATOM 905 O O . ALA A 1 119 ? -15.169 -9.905 21.361 1.00 88.38 119 ALA A O 1
ATOM 906 N N . ASN A 1 120 ? -15.518 -9.246 19.232 1.00 88.62 120 ASN A N 1
ATOM 907 C CA . ASN A 1 120 ? -14.330 -8.407 19.123 1.00 88.62 120 ASN A CA 1
A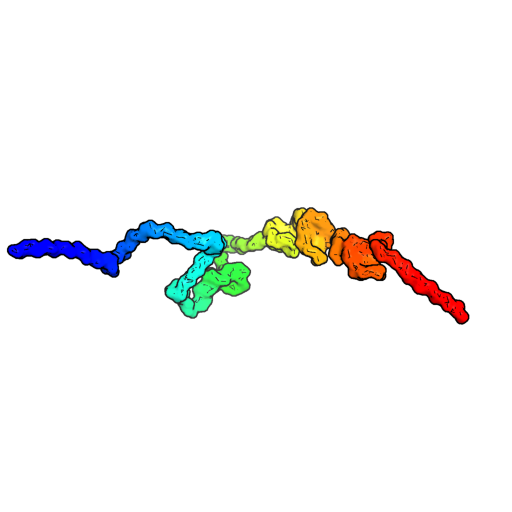TOM 908 C C . ASN A 1 120 ? -14.573 -7.004 19.718 1.00 88.62 120 ASN A C 1
ATOM 910 O O . ASN A 1 120 ? -15.713 -6.558 19.865 1.00 88.62 120 ASN A O 1
ATOM 914 N N . GLY A 1 121 ? -13.494 -6.294 20.045 1.00 88.00 121 GLY A N 1
ATOM 915 C CA . GLY A 1 121 ? -13.508 -4.880 20.429 1.00 88.00 121 GLY A CA 1
ATOM 916 C C . GLY A 1 121 ? -13.582 -4.589 21.929 1.00 88.00 121 GLY A C 1
ATOM 917 O O . GLY A 1 121 ? -13.513 -3.425 22.306 1.00 88.00 121 GLY A O 1
ATOM 918 N N . HIS A 1 122 ? -13.692 -5.599 22.800 1.00 88.62 122 HIS A N 1
ATOM 919 C CA . HIS A 1 122 ? -13.726 -5.387 24.252 1.00 88.62 122 HIS A CA 1
ATOM 920 C C . HIS A 1 122 ? -13.140 -6.559 25.052 1.00 88.62 122 HIS A C 1
ATOM 922 O O . HIS A 1 122 ? -13.168 -7.715 24.632 1.00 88.62 122 HIS A O 1
ATOM 928 N N . TYR A 1 123 ? -12.637 -6.258 26.251 1.00 88.06 123 TYR A N 1
ATOM 929 C CA . TYR A 1 123 ? -12.141 -7.259 27.198 1.00 88.06 123 TYR A CA 1
ATOM 930 C C . TYR A 1 123 ? -13.279 -7.909 27.993 1.00 88.06 123 TYR A C 1
ATOM 932 O O . TYR A 1 123 ? -14.356 -7.338 28.151 1.00 88.06 123 TYR A O 1
ATOM 940 N N . LYS A 1 124 ? -13.010 -9.074 28.602 1.00 86.38 124 LYS A N 1
ATOM 941 C CA . LYS A 1 124 ? -13.962 -9.800 29.467 1.00 86.38 124 LYS A CA 1
ATOM 942 C C . LYS A 1 124 ? -14.576 -8.926 30.574 1.00 86.38 124 LYS A C 1
ATOM 944 O O . LYS A 1 124 ? -15.728 -9.149 30.932 1.00 86.38 124 LYS A O 1
ATOM 949 N N . SER A 1 125 ? -13.837 -7.950 31.104 1.00 86.50 125 SER A N 1
ATOM 950 C CA . SER A 1 125 ? -14.310 -7.010 32.135 1.00 86.50 125 SER A CA 1
ATOM 951 C C . SER A 1 125 ? -15.363 -6.016 31.636 1.00 86.50 125 SER A C 1
ATOM 953 O O . SER A 1 125 ? -16.192 -5.579 32.423 1.00 86.50 125 SER A O 1
ATOM 955 N N . GLN A 1 126 ? -15.348 -5.685 30.345 1.00 86.12 126 GLN A N 1
ATOM 956 C CA . GLN A 1 126 ? -16.262 -4.733 29.705 1.00 86.12 126 GLN A CA 1
ATOM 957 C C . GLN A 1 126 ? -17.305 -5.451 28.837 1.00 86.12 126 GLN A C 1
ATOM 959 O O . GLN A 1 126 ? -17.868 -4.878 27.908 1.00 86.12 126 GLN A O 1
ATOM 964 N N . CYS A 1 127 ? -17.539 -6.739 29.100 1.00 88.69 127 CYS A N 1
ATOM 965 C CA . CYS A 1 127 ? -18.474 -7.525 28.315 1.00 88.69 127 CYS A CA 1
ATOM 966 C C . CYS A 1 127 ? -19.922 -7.103 28.609 1.00 88.69 127 CYS A C 1
ATOM 968 O O . CYS A 1 127 ? -20.333 -7.152 29.770 1.00 88.69 127 CYS A O 1
ATOM 970 N N . PRO A 1 128 ? -20.731 -6.769 27.584 1.00 86.50 128 PRO A N 1
ATOM 971 C CA . PRO A 1 128 ? -22.146 -6.457 27.779 1.00 86.50 128 PRO A CA 1
ATOM 972 C C . PRO A 1 128 ? -22.955 -7.692 28.211 1.00 86.50 128 PRO A C 1
ATOM 974 O O . PRO A 1 128 ? -24.038 -7.571 28.785 1.00 86.50 128 PRO A O 1
ATOM 977 N N . HIS A 1 129 ? -22.431 -8.901 27.974 1.00 84.19 129 HIS A N 1
ATOM 978 C CA . HIS A 1 129 ? -23.044 -10.138 28.439 1.00 84.19 129 HIS A CA 1
ATOM 979 C C . HIS A 1 129 ? -22.643 -10.436 29.886 1.00 84.19 129 HIS A C 1
ATOM 981 O O . HIS A 1 129 ? -21.509 -10.794 30.195 1.00 84.19 129 HIS A O 1
ATOM 987 N N . LYS A 1 130 ? -23.624 -10.350 30.780 1.00 72.44 130 LYS A N 1
ATOM 988 C CA . LYS A 1 130 ? -23.523 -10.771 32.181 1.00 72.44 130 LYS A CA 1
ATOM 989 C C . LYS A 1 130 ? -23.176 -12.264 32.295 1.00 72.44 130 LYS A C 1
ATOM 991 O O . LYS A 1 130 ? -23.832 -13.105 31.679 1.00 72.44 130 LYS A O 1
ATOM 996 N N . TRP A 1 131 ? -22.144 -12.587 33.084 1.00 68.06 131 TRP A N 1
ATOM 997 C CA . TRP A 1 131 ? -21.715 -13.965 33.347 1.00 68.06 131 TRP A CA 1
ATOM 998 C C . TRP A 1 131 ? -22.863 -14.771 33.953 1.00 68.06 131 TRP A C 1
ATOM 1000 O O . TRP A 1 131 ? -23.326 -14.470 35.054 1.00 68.06 131 TRP A O 1
ATOM 1010 N N . LYS A 1 132 ? -23.290 -15.837 33.273 1.00 62.28 132 LYS A N 1
ATOM 1011 C CA . LYS A 1 132 ? -24.128 -16.855 33.904 1.00 62.28 132 LYS A CA 1
ATOM 1012 C C . LYS A 1 132 ? -23.199 -17.715 34.756 1.00 62.28 132 LYS A C 1
ATOM 1014 O O . LYS A 1 132 ? -22.569 -18.634 34.241 1.00 62.28 132 LYS A O 1
ATOM 1019 N N . LYS A 1 133 ? -23.054 -17.393 36.046 1.00 61.16 133 LYS A N 1
ATOM 1020 C CA . LYS A 1 133 ? -22.482 -18.360 36.989 1.00 61.16 133 LYS A CA 1
ATOM 1021 C C . LYS A 1 133 ? -23.436 -19.549 37.002 1.00 61.16 133 LYS A C 1
ATOM 1023 O O . LYS A 1 133 ? -24.528 -19.450 37.554 1.00 61.16 133 LYS A O 1
ATOM 1028 N N . VAL A 1 134 ? -23.048 -20.644 36.360 1.00 61.88 134 VAL A N 1
ATOM 1029 C CA . VAL A 1 134 ? -23.689 -21.937 36.584 1.00 61.88 134 VAL A CA 1
ATOM 1030 C C . VAL A 1 134 ? -23.268 -22.331 37.992 1.00 61.88 134 VAL A C 1
ATOM 1032 O O . VAL A 1 134 ? -22.171 -22.837 38.211 1.00 61.88 134 VAL A O 1
ATOM 1035 N N . VAL A 1 135 ? -24.073 -21.946 38.980 1.00 58.97 135 VAL A N 1
ATOM 1036 C CA . VAL A 1 135 ? -23.880 -22.406 40.351 1.00 58.97 135 VAL A CA 1
ATOM 1037 C C . VAL A 1 135 ? -24.321 -23.860 40.330 1.00 58.97 135 VAL A C 1
ATOM 1039 O O . VAL A 1 135 ? -25.512 -24.151 40.408 1.00 58.97 135 VAL A O 1
ATOM 1042 N N . LEU A 1 136 ? -23.365 -24.765 40.119 1.00 61.59 136 LEU A N 1
ATOM 1043 C CA . LEU A 1 136 ? -23.546 -26.180 40.404 1.00 61.59 136 LEU A CA 1
ATOM 1044 C C . LEU A 1 136 ? -23.845 -26.270 41.902 1.00 61.59 136 LEU A C 1
ATOM 1046 O O . LEU A 1 136 ? -22.935 -26.240 42.726 1.00 61.59 136 LEU A O 1
ATOM 1050 N N . HIS A 1 137 ? -25.131 -26.289 42.254 1.00 58.75 137 HIS A N 1
ATOM 1051 C CA . HIS A 1 137 ? -25.560 -26.800 43.545 1.00 58.75 137 HIS A CA 1
ATOM 1052 C C . HIS A 1 137 ? -25.243 -28.292 43.507 1.00 58.75 137 HIS A C 1
ATOM 1054 O O . HIS A 1 137 ? -25.979 -29.071 42.907 1.00 58.75 137 HIS A O 1
ATOM 1060 N N . ALA A 1 138 ? -24.079 -28.650 44.048 1.00 55.06 138 ALA A N 1
ATOM 1061 C CA . ALA A 1 138 ? -23.765 -30.027 44.374 1.00 55.06 138 ALA A CA 1
ATOM 1062 C C . ALA A 1 138 ? -24.788 -30.476 45.425 1.00 55.06 138 ALA A C 1
ATOM 1064 O O . ALA A 1 138 ? -24.850 -29.899 46.512 1.00 55.06 138 ALA A O 1
ATOM 1065 N N . MET A 1 139 ? -25.647 -31.405 45.011 1.00 53.75 139 MET A N 1
ATOM 1066 C CA . MET A 1 139 ? -26.576 -32.148 45.860 1.00 53.75 139 MET A CA 1
ATOM 1067 C C . MET A 1 139 ? -25.822 -33.233 46.620 1.00 53.75 139 MET A C 1
ATOM 1069 O O . MET A 1 139 ? -24.862 -33.784 46.032 1.00 53.75 139 MET A O 1
#

Solvent-accessible surface area (backbone atoms only — not comparable to full-atom values): 9684 Å² total; per-residue (Å²): 137,88,80,81,83,81,86,77,80,73,77,86,81,54,97,69,80,87,79,85,69,81,80,82,68,59,85,79,59,79,83,51,85,82,76,81,55,80,89,77,56,81,90,56,74,67,57,50,24,65,78,68,12,71,97,44,96,77,23,72,72,85,80,56,100,74,78,70,76,81,68,74,55,52,61,12,84,72,82,67,46,65,77,33,48,63,91,66,52,92,67,45,60,13,84,82,78,66,48,65,73,77,47,55,55,90,72,32,45,81,68,34,57,11,88,78,79,68,45,63,58,38,50,61,91,68,48,91,71,78,81,80,76,80,76,77,77,82,126

Organism: Saccharomyces cerevisiae x Saccharomyces kudriavzevii (strain VIN7) (NCBI:txid1095631)

Radius of gyration: 33.5 Å; Cα contacts (8 Å, |Δi|>4): 116; chains: 1; bounding box: 65×53×117 Å

Secondary structure (DSSP, 8-state):
----------GGG-S-----S-----TTTTTSPPPPPGGG--S-HHHHHHHH-TTSTTSPP---TT-------PBPTTT--BSS-GGG-SS-B-TTT--BSS--GGG-TTT-B-TTT--BSS-GGG-SS----------

pLDDT: mean 76.07, std 13.05, range [43.16, 92.06]

Sequence (139 aa):
MSTLLSEVESMDTLSYVKDTAATAGDPSSSTKLLAPSIQDVDADPEELRTLRGQGRYFGIRDYDADGAIMEAEPKCNNCSQRGHLKRNCPHVTCTYCGFMDDHYSQHCPKAIICSNCNANGHYKSQCPHKWKKVVLHAM